Protein AF-A0A3D1TTA6-F1 (afdb_monomer)

Structure (mmCIF, N/CA/C/O backbone):
data_AF-A0A3D1TTA6-F1
#
_entry.id   AF-A0A3D1TTA6-F1
#
loop_
_atom_site.group_PDB
_atom_site.id
_atom_site.type_symbol
_atom_site.label_atom_id
_atom_site.label_alt_id
_atom_site.label_comp_id
_atom_site.label_asym_id
_at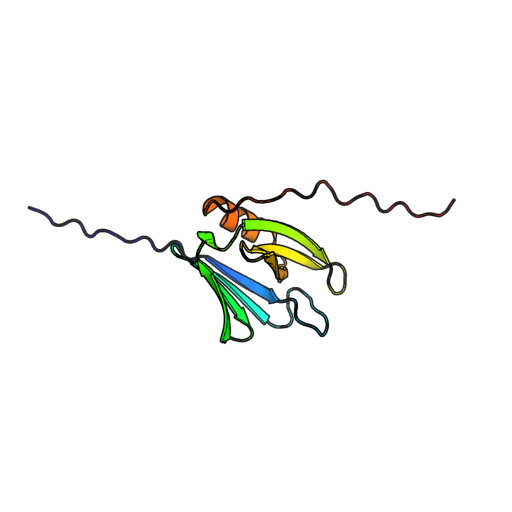om_site.label_entity_id
_atom_site.label_seq_id
_atom_site.pdbx_PDB_ins_code
_atom_site.Cartn_x
_atom_site.Cartn_y
_atom_site.Cartn_z
_atom_site.occupancy
_atom_site.B_iso_or_equiv
_atom_site.auth_seq_id
_atom_site.auth_comp_id
_atom_site.auth_asym_id
_atom_site.auth_atom_id
_atom_site.pdbx_PDB_model_num
ATOM 1 N N . MET A 1 1 ? -33.361 -31.889 -3.546 1.00 46.75 1 MET A N 1
ATOM 2 C CA . MET A 1 1 ? -32.835 -30.640 -2.955 1.00 46.75 1 MET A CA 1
ATOM 3 C C . MET A 1 1 ? -31.322 -30.674 -3.087 1.00 46.75 1 MET A C 1
ATOM 5 O O . MET A 1 1 ? -30.676 -31.404 -2.350 1.00 46.75 1 MET A O 1
ATOM 9 N N . GLY A 1 2 ? -30.780 -30.016 -4.115 1.00 48.50 2 GLY A N 1
ATOM 10 C CA . GLY A 1 2 ? -29.338 -29.957 -4.356 1.00 48.50 2 GLY A CA 1
ATOM 11 C C . GLY A 1 2 ? -28.734 -28.802 -3.569 1.00 48.50 2 GLY A C 1
ATOM 12 O O . GLY A 1 2 ? -29.181 -27.668 -3.712 1.00 48.50 2 GLY A O 1
ATOM 13 N N . TRP A 1 3 ? -27.753 -29.097 -2.725 1.00 47.94 3 TRP A N 1
ATOM 14 C CA . TRP A 1 3 ? -26.947 -28.087 -2.054 1.00 47.94 3 TRP A CA 1
ATOM 15 C C . TRP A 1 3 ? -25.909 -27.590 -3.063 1.00 47.94 3 TRP A C 1
ATOM 17 O O . TRP A 1 3 ? -25.036 -28.353 -3.470 1.00 47.94 3 TRP A O 1
ATOM 27 N N . ALA A 1 4 ? -26.032 -26.343 -3.516 1.00 51.81 4 ALA A N 1
ATOM 28 C CA . ALA A 1 4 ? -24.974 -25.705 -4.288 1.00 51.81 4 ALA A CA 1
ATOM 29 C C . ALA A 1 4 ? -23.861 -25.270 -3.316 1.00 51.81 4 ALA A C 1
ATOM 31 O O . ALA A 1 4 ? -24.168 -24.620 -2.312 1.00 51.81 4 ALA A O 1
ATOM 32 N N . PRO A 1 5 ? -22.586 -25.608 -3.568 1.00 53.41 5 PRO A N 1
ATOM 33 C CA . PRO A 1 5 ? -21.492 -25.068 -2.778 1.00 53.41 5 PRO A CA 1
ATOM 34 C C . PRO A 1 5 ? -21.417 -23.555 -3.009 1.00 53.41 5 PRO A C 1
ATOM 36 O O . PRO A 1 5 ? -21.274 -23.093 -4.141 1.00 53.41 5 PRO A O 1
ATOM 39 N N . ILE A 1 6 ? -21.518 -22.779 -1.929 1.00 55.28 6 ILE A N 1
ATOM 40 C CA . ILE A 1 6 ? -21.191 -21.353 -1.945 1.00 55.28 6 ILE A CA 1
ATOM 41 C C . ILE A 1 6 ? -19.673 -21.276 -2.119 1.00 55.28 6 ILE A C 1
ATOM 43 O O . ILE A 1 6 ? -18.913 -21.482 -1.174 1.00 55.28 6 ILE A O 1
ATOM 47 N N . LEU A 1 7 ? -19.226 -21.054 -3.353 1.00 44.91 7 LEU A N 1
ATOM 48 C CA . LEU A 1 7 ? -17.845 -20.694 -3.644 1.00 44.91 7 LEU A CA 1
ATOM 49 C C . LEU A 1 7 ? -17.595 -19.310 -3.040 1.00 44.91 7 LEU A C 1
ATOM 51 O O . LEU A 1 7 ? -18.012 -18.297 -3.599 1.00 44.91 7 LEU A O 1
ATOM 55 N N . PHE A 1 8 ? -16.922 -19.263 -1.894 1.00 45.53 8 PHE A N 1
ATOM 56 C CA . PHE A 1 8 ? -16.282 -18.039 -1.432 1.00 45.53 8 PHE A CA 1
ATOM 57 C C . PHE A 1 8 ? -15.104 -17.779 -2.373 1.00 45.53 8 PHE A C 1
ATOM 59 O O . PHE A 1 8 ? -14.033 -18.364 -2.220 1.00 45.53 8 PHE A O 1
ATOM 66 N N . VAL A 1 9 ? -15.326 -16.975 -3.413 1.00 52.75 9 VAL A N 1
ATOM 67 C CA . VAL A 1 9 ? -14.232 -16.453 -4.233 1.00 52.75 9 VAL A CA 1
ATOM 68 C C . VAL A 1 9 ? -13.476 -15.472 -3.348 1.00 52.75 9 VAL A C 1
ATOM 70 O O . VAL A 1 9 ? -13.918 -14.345 -3.168 1.00 52.75 9 VAL A O 1
ATOM 73 N N . VAL A 1 10 ? -12.381 -15.930 -2.745 1.00 55.56 10 VAL A N 1
ATOM 74 C CA . VAL A 1 10 ? -11.465 -15.056 -2.012 1.00 55.56 10 VAL A CA 1
ATOM 75 C C . VAL A 1 10 ? -10.667 -14.282 -3.063 1.00 55.56 10 VAL A C 1
ATOM 77 O O . VAL A 1 10 ? -9.776 -14.855 -3.692 1.00 55.56 10 VAL A O 1
ATOM 80 N N . ASP A 1 11 ? -11.006 -13.012 -3.313 1.00 78.56 11 ASP A N 1
ATOM 81 C CA . ASP A 1 11 ? -10.264 -12.154 -4.252 1.00 78.56 11 ASP A CA 1
ATOM 82 C C . ASP A 1 11 ? -9.031 -11.585 -3.535 1.00 78.56 11 ASP A C 1
ATOM 84 O O . ASP A 1 11 ? -8.967 -10.422 -3.114 1.00 78.56 11 ASP A O 1
ATOM 88 N N . GLU A 1 12 ? -8.043 -12.461 -3.338 1.00 87.19 12 GLU A N 1
ATOM 89 C CA . GLU A 1 12 ? -6.744 -12.103 -2.783 1.00 87.19 12 GLU A CA 1
ATOM 90 C C . GLU A 1 12 ? -5.790 -11.643 -3.892 1.00 87.19 12 GLU A C 1
ATOM 92 O O . GLU A 1 12 ? -5.485 -12.376 -4.831 1.00 87.19 12 GLU A O 1
ATOM 97 N N . GLN A 1 13 ? -5.274 -10.420 -3.756 1.00 91.81 13 GLN A N 1
ATOM 98 C CA . GLN A 1 13 ? -4.257 -9.866 -4.650 1.00 91.81 13 GLN A CA 1
ATOM 99 C C . GLN A 1 13 ? -2.989 -9.551 -3.866 1.00 91.81 13 GLN A C 1
ATOM 101 O O . GLN A 1 13 ? -3.031 -8.886 -2.829 1.00 91.81 13 GLN A O 1
ATOM 106 N N . VAL A 1 14 ? -1.852 -10.019 -4.379 1.00 92.56 14 VAL A N 1
ATOM 107 C CA . VAL A 1 14 ? -0.548 -9.906 -3.723 1.00 92.56 14 VAL A CA 1
ATOM 108 C C . VAL A 1 14 ? 0.399 -9.097 -4.597 1.00 92.56 14 VAL A C 1
ATOM 110 O O . VAL A 1 14 ? 0.604 -9.409 -5.767 1.00 92.56 14 VAL A O 1
ATOM 113 N N . PHE A 1 15 ? 1.015 -8.080 -4.004 1.00 92.19 15 PHE A N 1
ATOM 114 C CA . PHE A 1 15 ? 1.985 -7.206 -4.649 1.00 92.19 15 PHE A CA 1
ATOM 115 C C . PHE A 1 15 ? 3.313 -7.274 -3.907 1.00 92.19 15 PHE A C 1
ATOM 117 O O . PHE A 1 15 ? 3.354 -7.143 -2.683 1.00 92.19 15 PHE A O 1
ATOM 124 N N . THR A 1 16 ? 4.406 -7.420 -4.648 1.00 90.62 16 THR A N 1
ATOM 125 C CA . THR A 1 16 ? 5.765 -7.385 -4.097 1.00 90.62 16 THR A CA 1
ATOM 126 C C . THR A 1 16 ? 6.408 -6.049 -4.433 1.00 90.62 16 THR A C 1
ATOM 128 O O . THR A 1 16 ? 6.321 -5.573 -5.563 1.00 90.62 16 THR A O 1
ATOM 131 N N . GLY A 1 17 ? 7.046 -5.434 -3.445 1.00 88.31 17 GLY A N 1
ATOM 132 C CA . GLY A 1 17 ? 7.647 -4.119 -3.583 1.00 88.31 17 GLY A CA 1
ATOM 133 C C . GLY A 1 17 ? 8.568 -3.787 -2.417 1.00 88.31 17 GLY A C 1
ATOM 134 O O . GLY A 1 17 ? 9.194 -4.668 -1.825 1.00 88.31 17 GLY A O 1
ATOM 135 N N . GLY A 1 18 ? 8.634 -2.503 -2.076 1.00 85.00 18 GLY A N 1
ATOM 136 C CA . GLY A 1 18 ? 9.426 -1.993 -0.962 1.00 85.00 18 GLY A CA 1
ATOM 137 C C . GLY A 1 18 ? 8.586 -1.210 0.037 1.00 85.00 18 GLY A C 1
ATOM 138 O O . GLY A 1 18 ? 7.540 -0.665 -0.307 1.00 85.00 18 GLY A O 1
ATOM 139 N N . LEU A 1 19 ? 9.042 -1.112 1.284 1.00 78.62 19 LEU A N 1
ATOM 140 C CA . LEU A 1 19 ? 8.387 -0.294 2.311 1.00 78.62 19 LEU A CA 1
ATOM 141 C C . LEU A 1 19 ? 9.274 0.878 2.723 1.00 78.62 19 LEU A C 1
ATOM 143 O O . LEU A 1 19 ? 10.471 0.712 2.928 1.00 78.62 19 LEU A O 1
ATOM 147 N N . ARG A 1 20 ? 8.688 2.063 2.919 1.00 67.38 20 ARG A N 1
ATOM 148 C CA . ARG A 1 20 ? 9.392 3.168 3.583 1.00 67.38 20 ARG A CA 1
ATOM 149 C C . ARG A 1 20 ? 9.630 2.861 5.072 1.00 67.38 20 ARG A C 1
ATOM 151 O O . ARG A 1 20 ? 8.676 2.737 5.828 1.00 67.38 20 ARG A O 1
ATOM 158 N N . THR A 1 21 ? 10.887 2.818 5.504 1.00 62.06 21 THR A N 1
ATOM 159 C CA . THR A 1 21 ? 11.335 2.803 6.919 1.00 62.06 21 THR A CA 1
ATOM 160 C C . THR A 1 21 ? 12.036 4.135 7.290 1.00 62.06 21 THR A C 1
ATOM 162 O O . THR A 1 21 ? 11.780 5.159 6.655 1.00 62.06 21 THR A O 1
ATOM 165 N N . ALA A 1 22 ? 12.926 4.179 8.286 1.00 56.38 22 ALA A N 1
ATOM 166 C CA . ALA A 1 22 ? 13.665 5.391 8.676 1.00 56.38 22 ALA A CA 1
ATOM 167 C C . ALA A 1 22 ? 15.019 5.611 7.944 1.00 56.38 22 ALA A C 1
ATOM 169 O O . ALA A 1 22 ? 15.535 6.723 7.964 1.00 56.38 22 ALA A O 1
ATOM 170 N N . TRP A 1 23 ? 15.592 4.595 7.283 1.00 51.81 23 TRP A N 1
ATOM 171 C CA . TRP A 1 23 ? 16.968 4.577 6.736 1.00 51.81 23 TRP A CA 1
ATOM 172 C C . TRP A 1 23 ? 17.156 4.695 5.194 1.00 51.81 23 TRP A C 1
ATOM 174 O O . TRP A 1 23 ? 18.272 4.540 4.714 1.00 51.81 23 TRP A O 1
ATOM 184 N N . GLY A 1 24 ? 16.123 5.012 4.401 1.00 54.16 24 GLY A N 1
ATOM 185 C CA . GLY A 1 24 ? 16.179 5.149 2.922 1.00 54.16 24 GLY A CA 1
ATOM 186 C C . GLY A 1 24 ? 15.668 3.929 2.121 1.00 54.16 24 GLY A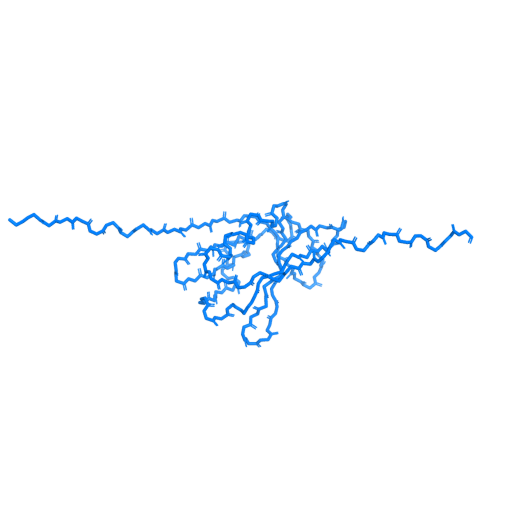 C 1
ATOM 187 O O . GLY A 1 24 ? 15.819 2.801 2.576 1.00 54.16 24 GLY A O 1
ATOM 188 N N . PHE A 1 25 ? 15.020 4.149 0.951 1.00 60.94 25 PHE A N 1
ATOM 189 C CA . PHE A 1 25 ? 14.131 3.150 0.291 1.00 60.94 25 PHE A CA 1
ATOM 190 C C . PHE A 1 25 ? 14.041 3.223 -1.232 1.00 60.94 25 PHE A C 1
ATOM 192 O O . PHE A 1 25 ? 14.086 4.315 -1.808 1.00 60.94 25 PHE A O 1
ATOM 199 N N . ASN A 1 26 ? 13.762 2.067 -1.844 1.00 60.59 26 ASN A N 1
ATOM 200 C CA . ASN A 1 26 ? 13.267 1.912 -3.215 1.00 60.59 26 ASN A CA 1
ATOM 201 C C . ASN A 1 26 ? 12.267 0.730 -3.305 1.00 60.59 26 ASN A C 1
ATOM 203 O O . ASN A 1 26 ? 11.958 0.098 -2.299 1.00 60.59 26 ASN A O 1
ATOM 207 N N . ALA A 1 27 ? 11.762 0.418 -4.503 1.00 60.59 27 ALA A N 1
ATOM 208 C CA . ALA A 1 27 ? 10.773 -0.646 -4.740 1.00 60.59 27 ALA A CA 1
ATOM 209 C C . ALA A 1 27 ? 11.306 -2.071 -4.516 1.00 60.59 27 ALA A C 1
ATOM 211 O O . ALA A 1 27 ? 10.533 -3.020 -4.539 1.00 60.59 27 ALA A O 1
ATOM 212 N N . SER A 1 28 ? 12.609 -2.226 -4.284 1.00 61.59 28 SER A N 1
ATOM 213 C CA . SER A 1 28 ? 13.253 -3.517 -4.030 1.00 61.59 28 SER A CA 1
ATOM 214 C C . SER A 1 28 ? 13.768 -3.680 -2.598 1.00 61.59 28 SER A C 1
ATOM 216 O O . SER A 1 28 ? 14.144 -4.788 -2.224 1.00 61.59 28 SER A O 1
ATOM 218 N N . SER A 1 29 ? 13.828 -2.610 -1.794 1.00 63.78 29 SER A N 1
ATOM 219 C CA . SER A 1 29 ? 14.467 -2.671 -0.479 1.00 63.78 29 SER A CA 1
ATOM 220 C C . SER A 1 29 ? 13.901 -1.669 0.536 1.00 63.78 29 SER A C 1
ATOM 222 O O . SER A 1 29 ? 13.814 -0.470 0.233 1.00 63.78 29 SER A O 1
ATOM 224 N N . PRO A 1 30 ? 13.580 -2.134 1.761 1.00 71.81 30 PRO A N 1
ATOM 225 C CA . PRO A 1 30 ? 13.477 -3.539 2.176 1.00 71.81 30 PRO A CA 1
ATOM 226 C C . PRO A 1 30 ? 12.302 -4.243 1.482 1.00 71.81 30 PRO A C 1
ATOM 228 O O . PRO A 1 30 ? 11.265 -3.618 1.259 1.00 71.81 30 PRO A O 1
ATOM 231 N N . SER A 1 31 ? 12.459 -5.533 1.161 1.00 84.06 31 SER A N 1
ATOM 232 C CA . SER A 1 31 ? 11.415 -6.311 0.482 1.00 84.06 31 SER A CA 1
ATOM 233 C C . SER A 1 31 ? 10.143 -6.363 1.327 1.00 84.06 31 SER A C 1
ATOM 235 O O . SER A 1 31 ? 10.149 -6.790 2.489 1.00 84.06 31 SER A O 1
ATOM 237 N N . ALA A 1 32 ? 9.055 -5.911 0.719 1.00 88.44 32 ALA A N 1
ATOM 238 C CA . ALA A 1 32 ? 7.744 -5.848 1.317 1.00 88.44 32 ALA A CA 1
ATOM 239 C C . ALA A 1 32 ? 6.713 -6.525 0.418 1.00 88.44 32 ALA A C 1
ATOM 241 O O . ALA A 1 32 ? 6.818 -6.513 -0.808 1.00 88.44 32 ALA A O 1
ATOM 242 N N . GLN A 1 33 ? 5.689 -7.080 1.048 1.00 91.31 33 GLN A N 1
ATOM 243 C CA . GLN A 1 33 ? 4.549 -7.670 0.369 1.00 91.31 33 GLN A CA 1
ATOM 244 C C . GLN A 1 33 ? 3.278 -6.984 0.854 1.00 91.31 33 GLN A C 1
ATOM 246 O O . GLN A 1 33 ? 3.030 -6.908 2.056 1.00 91.31 33 GLN A O 1
ATOM 251 N N . LEU A 1 34 ? 2.485 -6.483 -0.082 1.00 92.00 34 LEU A N 1
ATOM 252 C CA . LEU A 1 34 ? 1.164 -5.936 0.163 1.00 92.00 34 LEU A CA 1
ATOM 253 C C . LEU A 1 34 ? 0.127 -6.953 -0.314 1.00 92.00 34 LEU A C 1
ATOM 255 O O . LEU A 1 34 ? 0.054 -7.253 -1.500 1.00 92.00 34 LEU A O 1
ATOM 259 N N . THR A 1 35 ? -0.677 -7.461 0.607 1.00 94.50 35 THR A N 1
ATOM 260 C CA . THR A 1 35 ? -1.794 -8.366 0.334 1.00 94.50 35 THR A CA 1
ATOM 261 C C . THR A 1 35 ? -3.099 -7.614 0.541 1.00 94.50 35 THR A C 1
ATOM 263 O O . THR A 1 35 ? -3.332 -7.045 1.612 1.00 94.50 35 THR A O 1
ATOM 266 N N . LEU A 1 36 ? -3.956 -7.626 -0.472 1.00 92.75 36 LEU A N 1
ATOM 267 C CA . LEU A 1 36 ? -5.309 -7.091 -0.430 1.00 92.75 36 LEU A CA 1
ATOM 268 C C . LEU A 1 36 ? -6.277 -8.279 -0.461 1.00 92.75 36 LEU A C 1
ATOM 270 O O . LEU A 1 36 ? -6.402 -8.934 -1.490 1.00 92.75 36 LEU A O 1
ATOM 274 N N . ALA A 1 37 ? -6.928 -8.565 0.663 1.00 91.88 37 ALA A N 1
ATOM 275 C CA . ALA A 1 37 ? -7.911 -9.641 0.804 1.00 91.88 37 ALA A CA 1
ATOM 276 C C . ALA A 1 37 ? -9.295 -9.058 1.126 1.00 91.88 37 ALA A C 1
ATOM 278 O O . ALA A 1 37 ? -9.394 -7.907 1.545 1.00 91.88 37 ALA A O 1
ATOM 279 N N . ASP A 1 38 ? -10.363 -9.844 1.005 1.00 88.19 38 ASP A N 1
ATOM 280 C CA . ASP A 1 38 ? -11.748 -9.354 1.136 1.00 88.19 38 ASP A CA 1
ATOM 281 C C . ASP A 1 38 ? -12.013 -8.542 2.412 1.00 88.19 38 ASP A C 1
ATOM 283 O O . ASP A 1 38 ? -12.703 -7.528 2.379 1.00 88.19 38 ASP A O 1
ATOM 287 N N . SER A 1 39 ? -11.418 -8.940 3.538 1.00 87.19 39 SER A N 1
ATOM 288 C CA . SER A 1 39 ? -11.630 -8.291 4.840 1.00 87.19 39 SER A CA 1
ATOM 289 C C . SER A 1 39 ? -10.589 -7.232 5.203 1.00 87.19 39 SER A C 1
ATOM 291 O O . SER A 1 39 ? -10.845 -6.392 6.067 1.00 87.19 39 SER A O 1
ATOM 293 N N . ALA A 1 40 ? -9.392 -7.287 4.613 1.00 92.19 40 ALA A N 1
ATOM 294 C CA . ALA A 1 40 ? -8.272 -6.503 5.110 1.00 92.19 40 ALA A CA 1
ATOM 295 C C . ALA A 1 40 ? -7.143 -6.308 4.099 1.00 92.19 40 ALA A C 1
ATOM 297 O O . ALA A 1 40 ? -6.839 -7.156 3.260 1.00 92.19 40 ALA A O 1
ATOM 298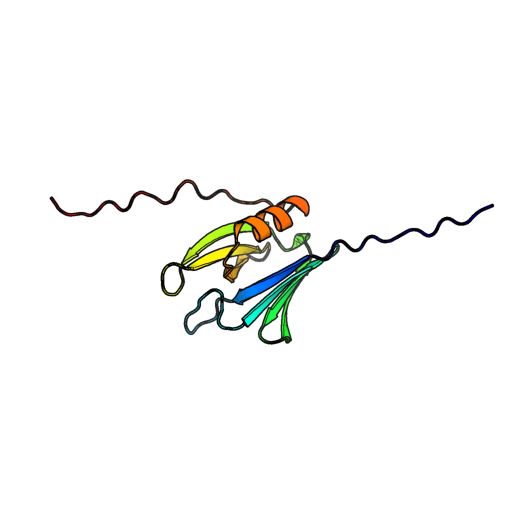 N N . LEU A 1 41 ? -6.415 -5.223 4.328 1.00 93.44 41 LEU A N 1
ATOM 299 C CA . LEU A 1 41 ? -5.092 -4.958 3.802 1.00 93.44 41 LEU A CA 1
ATOM 300 C C . LEU A 1 41 ? -4.040 -5.462 4.798 1.00 93.44 41 LEU A C 1
ATOM 302 O O . LEU A 1 41 ? -4.068 -5.128 5.986 1.00 93.44 41 LEU A O 1
ATOM 306 N N . THR A 1 42 ? -3.080 -6.250 4.321 1.00 93.69 42 THR A N 1
ATOM 307 C CA . THR A 1 42 ? -1.926 -6.705 5.106 1.00 93.69 42 THR A CA 1
ATOM 308 C C . THR A 1 42 ? -0.636 -6.307 4.408 1.00 93.69 42 THR A C 1
ATOM 310 O O . THR A 1 42 ? -0.453 -6.552 3.225 1.00 93.69 42 THR A O 1
ATOM 313 N N . LEU A 1 43 ? 0.281 -5.717 5.159 1.00 90.12 43 LEU A N 1
ATOM 314 C CA . LEU A 1 43 ? 1.610 -5.350 4.712 1.00 90.12 43 LEU A CA 1
ATOM 315 C C . LEU A 1 43 ? 2.630 -6.164 5.508 1.00 90.12 43 LEU A C 1
ATOM 317 O O . LEU A 1 43 ? 2.678 -6.085 6.739 1.00 90.12 43 LEU A O 1
ATOM 321 N N . ARG A 1 44 ? 3.452 -6.935 4.802 1.00 90.56 44 ARG A N 1
ATOM 322 C CA . ARG A 1 44 ? 4.550 -7.716 5.364 1.00 90.56 44 ARG A CA 1
ATOM 323 C C . ARG A 1 44 ? 5.889 -7.106 4.984 1.00 90.56 44 ARG A C 1
ATOM 325 O O . ARG A 1 44 ? 6.060 -6.645 3.862 1.00 90.56 44 ARG A O 1
ATOM 332 N N . LEU A 1 45 ? 6.838 -7.157 5.906 1.00 84.81 45 LEU A N 1
ATOM 333 C CA . LEU A 1 45 ? 8.231 -6.780 5.706 1.00 84.81 45 LEU A CA 1
ATOM 334 C C . LEU A 1 45 ? 9.089 -8.005 6.014 1.00 84.81 45 LEU A C 1
ATOM 336 O O . LEU A 1 45 ? 8.993 -8.540 7.117 1.00 84.81 45 LEU A O 1
ATOM 340 N N . PHE A 1 46 ? 9.878 -8.485 5.049 1.00 81.75 46 PHE A N 1
ATOM 341 C CA . PHE A 1 46 ? 10.659 -9.726 5.204 1.00 81.75 46 PHE A CA 1
ATOM 342 C C . PHE A 1 46 ? 9.830 -10.922 5.732 1.00 81.75 46 PHE A C 1
ATOM 344 O O . PHE A 1 46 ? 10.285 -11.692 6.570 1.00 81.75 46 PHE A O 1
ATOM 351 N N . GLY A 1 47 ? 8.574 -11.051 5.287 1.00 80.06 47 GLY A N 1
ATOM 352 C CA . GLY A 1 47 ? 7.649 -12.114 5.711 1.00 80.06 47 GLY A CA 1
ATOM 353 C C . GLY A 1 47 ? 6.879 -11.846 7.015 1.00 80.06 47 GLY A C 1
ATOM 354 O O . GLY A 1 47 ? 5.805 -12.425 7.213 1.00 80.06 47 GLY A O 1
ATOM 355 N N . PHE A 1 48 ? 7.339 -10.917 7.856 1.00 83.56 48 PHE A N 1
ATOM 356 C CA . PHE A 1 48 ? 6.673 -10.542 9.107 1.00 83.56 48 PHE A CA 1
ATOM 357 C C . PHE A 1 48 ? 5.558 -9.529 8.866 1.00 83.56 48 PHE A C 1
ATOM 359 O O . PHE A 1 48 ? 5.731 -8.587 8.097 1.00 83.56 48 PHE A O 1
ATOM 366 N N . VAL A 1 49 ? 4.416 -9.693 9.538 1.00 87.44 49 VAL A N 1
ATOM 367 C CA . VAL A 1 49 ? 3.305 -8.731 9.458 1.00 87.44 49 VAL A CA 1
ATOM 368 C C . VAL A 1 49 ? 3.738 -7.416 10.101 1.00 87.44 49 VAL A C 1
ATOM 370 O O . VAL A 1 49 ? 3.881 -7.328 11.316 1.00 87.44 49 VAL A O 1
ATOM 373 N N . TYR A 1 50 ? 3.939 -6.396 9.272 1.00 85.00 50 TYR A N 1
ATOM 374 C CA . TYR A 1 50 ? 4.296 -5.051 9.709 1.00 85.00 50 TYR A CA 1
ATOM 375 C C . TYR A 1 50 ? 3.047 -4.230 10.037 1.00 85.00 50 TYR A C 1
ATOM 377 O O . TYR A 1 50 ? 2.979 -3.554 11.061 1.00 85.00 50 TYR A O 1
ATOM 385 N N . ALA A 1 51 ? 2.034 -4.307 9.1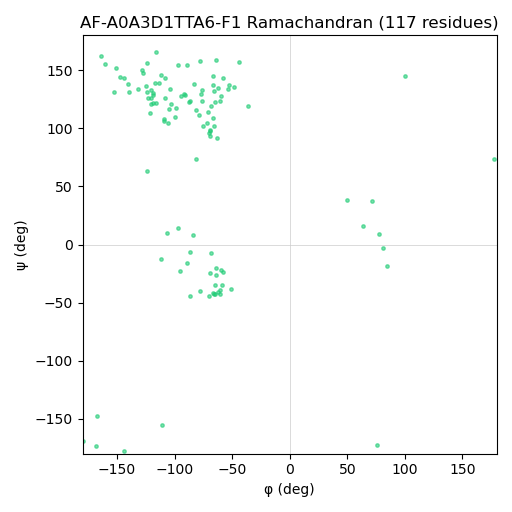74 1.00 86.88 51 ALA A N 1
ATOM 386 C CA . ALA A 1 51 ? 0.749 -3.668 9.403 1.00 86.88 51 ALA A CA 1
ATOM 387 C C . ALA A 1 51 ? -0.387 -4.541 8.872 1.00 86.88 51 ALA A C 1
ATOM 389 O O . ALA A 1 51 ? -0.277 -5.164 7.820 1.00 86.88 51 ALA A O 1
ATOM 390 N N . ARG A 1 52 ? -1.508 -4.542 9.588 1.00 92.12 52 ARG A N 1
ATOM 391 C CA . ARG A 1 52 ? -2.785 -5.077 9.117 1.00 92.12 52 ARG A CA 1
ATOM 392 C C . ARG A 1 52 ? -3.866 -4.050 9.409 1.00 92.12 52 ARG A C 1
ATOM 394 O O . ARG A 1 52 ? -3.883 -3.480 10.504 1.00 92.12 52 ARG A O 1
ATOM 401 N N . ARG A 1 53 ? -4.720 -3.777 8.431 1.00 91.75 53 ARG A N 1
ATOM 402 C CA . ARG A 1 53 ? -5.827 -2.825 8.540 1.00 91.75 53 ARG A CA 1
ATOM 403 C C . ARG A 1 53 ? -7.049 -3.389 7.839 1.00 91.75 53 ARG A C 1
ATOM 405 O O . ARG A 1 53 ? -6.950 -3.848 6.708 1.00 91.75 53 ARG A O 1
ATOM 412 N N . GLU A 1 54 ? -8.183 -3.349 8.520 1.00 93.38 54 GLU A N 1
ATOM 413 C CA . GLU A 1 54 ? -9.480 -3.509 7.864 1.00 93.38 54 GLU A CA 1
ATOM 414 C C . GLU A 1 54 ? -9.708 -2.349 6.893 1.00 93.38 54 GLU A C 1
ATOM 416 O O . GLU A 1 54 ? -9.100 -1.282 7.036 1.00 93.38 54 GLU A O 1
ATOM 421 N N . TRP A 1 55 ? -10.596 -2.537 5.919 1.00 90.81 55 TRP A N 1
ATOM 422 C CA . TRP A 1 55 ? -10.883 -1.513 4.911 1.00 90.81 55 TRP A CA 1
ATOM 423 C C . TRP A 1 55 ? -11.388 -0.198 5.512 1.00 90.81 55 TRP A C 1
ATOM 425 O O . TRP A 1 55 ? -10.985 0.868 5.059 1.00 90.81 55 TRP A O 1
ATOM 435 N N . SER A 1 56 ? -12.155 -0.262 6.605 1.00 89.31 56 SER A N 1
ATOM 436 C CA . SER A 1 56 ? -12.596 0.902 7.396 1.00 89.31 56 SER A CA 1
ATOM 437 C C . SER A 1 56 ? -11.436 1.757 7.935 1.00 89.31 56 SER A C 1
ATOM 439 O O . SER A 1 56 ? -11.593 2.951 8.205 1.00 89.31 56 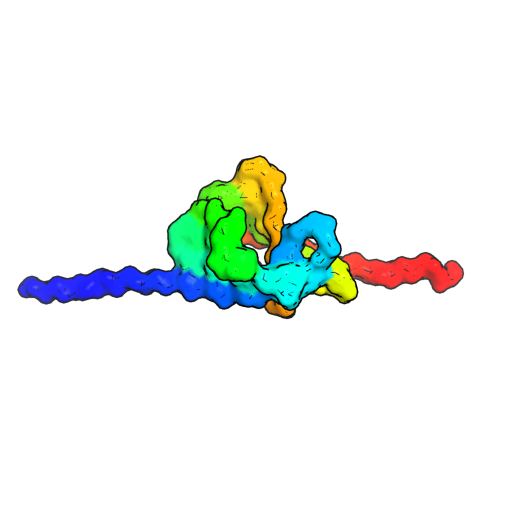SER A O 1
ATOM 441 N N . GLY A 1 57 ? -10.252 1.160 8.083 1.00 89.38 57 GLY A N 1
ATOM 442 C CA . GLY A 1 57 ? -9.035 1.828 8.528 1.00 89.38 57 GLY A CA 1
ATOM 443 C C . GLY A 1 57 ? -8.225 2.486 7.410 1.00 89.38 57 GLY A C 1
ATOM 444 O O . GLY A 1 57 ? -7.240 3.155 7.724 1.00 89.38 57 GLY A O 1
ATOM 445 N N . VAL A 1 58 ? -8.588 2.300 6.135 1.00 92.31 58 VAL A N 1
ATOM 446 C CA . VAL A 1 58 ? -7.881 2.868 4.976 1.00 92.31 58 VAL A CA 1
ATOM 447 C C . VAL A 1 58 ? -8.701 4.021 4.401 1.00 92.31 58 VAL A C 1
ATOM 449 O O . VAL A 1 58 ? -9.697 3.812 3.718 1.00 92.31 58 VAL A O 1
ATOM 452 N N . ALA A 1 59 ? -8.267 5.253 4.661 1.00 93.06 59 ALA A N 1
ATOM 453 C CA . ALA A 1 59 ? -8.999 6.452 4.268 1.00 93.06 59 ALA A CA 1
ATOM 454 C C . ALA A 1 59 ? -8.836 6.785 2.776 1.00 93.06 59 ALA A C 1
ATOM 456 O O . ALA A 1 59 ? -9.791 7.213 2.134 1.00 93.06 59 ALA A O 1
ATOM 457 N N . ASN A 1 60 ? -7.628 6.629 2.223 1.00 93.50 60 ASN A N 1
ATOM 458 C CA . ASN A 1 60 ? -7.368 6.797 0.792 1.00 93.50 60 ASN A CA 1
ATOM 459 C C . ASN A 1 60 ? -6.023 6.194 0.358 1.00 93.50 60 ASN A C 1
ATOM 461 O O . ASN A 1 60 ? -5.127 5.967 1.176 1.00 93.50 60 ASN A O 1
ATOM 465 N N . GLY A 1 61 ? -5.886 5.974 -0.949 1.00 92.81 61 GLY A N 1
ATOM 466 C CA . GLY A 1 61 ? -4.631 5.684 -1.634 1.00 92.81 61 GLY A CA 1
ATOM 467 C C . GLY A 1 61 ? -4.225 6.837 -2.552 1.00 92.81 61 GLY A C 1
ATOM 468 O O . GLY A 1 61 ? -5.070 7.491 -3.148 1.00 92.81 61 GLY A O 1
ATOM 469 N N . GLN A 1 62 ? -2.930 7.090 -2.694 1.00 92.81 62 GLN A N 1
ATOM 470 C CA . GLN A 1 62 ? -2.406 8.130 -3.574 1.00 92.81 62 GLN A CA 1
ATOM 471 C C . GLN A 1 62 ? -1.145 7.632 -4.272 1.00 92.81 62 GLN A C 1
ATOM 473 O O . GLN A 1 62 ? -0.264 7.043 -3.636 1.00 92.81 62 GLN A O 1
ATOM 478 N N . ARG A 1 63 ? -1.010 7.919 -5.569 1.00 89.62 63 ARG A N 1
ATOM 479 C CA . ARG A 1 63 ? 0.266 7.716 -6.258 1.00 89.62 63 ARG A CA 1
ATOM 480 C C . ARG A 1 63 ? 1.309 8.666 -5.685 1.00 89.62 63 ARG A C 1
ATOM 482 O O . ARG A 1 63 ? 1.085 9.865 -5.586 1.00 89.62 63 ARG A O 1
ATOM 489 N N . VAL A 1 64 ? 2.487 8.156 -5.364 1.00 85.69 64 VAL A N 1
ATOM 490 C CA . VAL A 1 64 ? 3.613 8.992 -4.948 1.00 85.69 64 VAL A CA 1
ATOM 491 C C . VAL A 1 64 ? 4.843 8.680 -5.773 1.00 85.69 64 VAL A C 1
ATOM 493 O O . VAL A 1 64 ? 5.066 7.551 -6.203 1.00 85.69 64 VAL A O 1
ATOM 496 N N . VAL A 1 65 ? 5.651 9.710 -5.992 1.00 82.12 65 VAL A N 1
ATOM 497 C CA . VAL A 1 65 ? 6.986 9.590 -6.570 1.00 82.12 65 VAL A CA 1
ATOM 498 C C . VAL A 1 65 ? 7.955 10.119 -5.522 1.00 82.12 65 VAL A C 1
ATOM 500 O O . VAL A 1 65 ? 7.809 11.247 -5.056 1.00 82.12 65 VAL A O 1
ATOM 503 N N . GLY A 1 66 ? 8.904 9.293 -5.095 1.00 70.56 66 GLY A N 1
ATOM 504 C CA . GLY A 1 66 ? 9.855 9.623 -4.037 1.00 70.56 66 GLY A CA 1
ATOM 505 C C . GLY A 1 66 ? 10.835 8.480 -3.761 1.00 70.56 66 GLY A C 1
ATOM 506 O O . GLY A 1 66 ? 10.930 7.531 -4.527 1.00 70.56 66 GLY A O 1
ATOM 507 N N . GLY A 1 67 ? 11.602 8.569 -2.674 1.00 62.12 67 GLY A N 1
ATOM 508 C CA . GLY A 1 67 ? 12.661 7.591 -2.388 1.00 62.12 67 GLY A CA 1
ATOM 509 C C . GLY A 1 67 ? 13.910 7.784 -3.257 1.00 62.12 67 GLY A C 1
ATOM 510 O O . GLY A 1 67 ? 14.040 8.783 -3.971 1.00 62.12 67 GLY A O 1
ATOM 511 N N . LEU A 1 68 ? 14.855 6.842 -3.174 1.00 56.94 68 LEU A N 1
ATOM 512 C CA . LEU A 1 68 ? 16.090 6.900 -3.957 1.00 56.94 68 LEU A CA 1
ATOM 513 C C . LEU A 1 68 ? 15.736 6.838 -5.457 1.00 56.94 68 LEU A C 1
ATOM 515 O O . LEU A 1 68 ? 14.900 6.030 -5.864 1.00 56.94 68 LEU A O 1
ATOM 519 N N . LEU A 1 69 ? 16.347 7.707 -6.269 1.00 64.62 69 LEU A N 1
ATOM 520 C CA . LEU A 1 69 ? 16.170 7.767 -7.732 1.00 64.62 69 LEU A CA 1
ATOM 521 C C . LEU A 1 69 ? 14.750 8.112 -8.237 1.00 64.62 69 LEU A C 1
ATOM 523 O O . LEU A 1 69 ? 14.464 7.936 -9.418 1.00 64.62 69 LEU A O 1
ATOM 527 N N . GLY A 1 70 ? 13.860 8.643 -7.389 1.00 70.56 70 GLY A N 1
ATOM 528 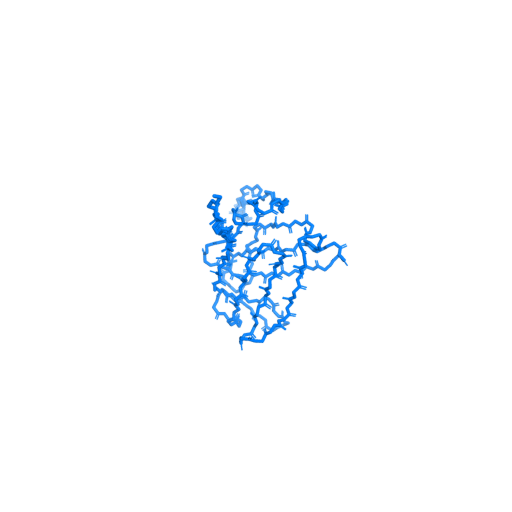C CA . GLY A 1 70 ? 12.505 9.021 -7.824 1.00 70.56 70 GLY A CA 1
ATOM 529 C C . GLY A 1 70 ? 11.610 7.815 -8.112 1.00 70.56 70 GLY A C 1
ATOM 530 O O . GLY A 1 70 ? 10.820 7.834 -9.054 1.00 70.56 70 GLY A O 1
ATOM 531 N N . THR A 1 71 ? 11.755 6.770 -7.301 1.00 78.06 71 THR A N 1
ATOM 532 C CA . THR A 1 71 ? 10.947 5.551 -7.364 1.00 78.06 71 THR A CA 1
ATOM 533 C C . THR A 1 71 ? 9.451 5.864 -7.207 1.00 78.06 71 THR A C 1
ATOM 535 O O . THR A 1 71 ? 9.046 6.753 -6.456 1.00 78.06 71 THR A O 1
ATOM 538 N N . ALA A 1 72 ? 8.599 5.142 -7.932 1.00 85.25 72 ALA A N 1
ATOM 539 C CA . ALA A 1 72 ? 7.154 5.290 -7.821 1.00 85.25 72 ALA A CA 1
ATOM 540 C C . ALA A 1 72 ? 6.575 4.362 -6.740 1.00 85.25 72 ALA A C 1
ATOM 542 O O . ALA A 1 72 ? 7.149 3.332 -6.389 1.00 85.25 72 ALA A O 1
ATOM 543 N N . GLY A 1 73 ? 5.437 4.739 -6.171 1.00 89.00 73 GLY A N 1
ATOM 544 C CA . GLY A 1 73 ? 4.785 3.963 -5.127 1.00 89.00 73 GLY A CA 1
ATOM 545 C C . GLY A 1 73 ? 3.371 4.433 -4.843 1.00 89.00 73 GLY A C 1
ATOM 546 O O . GLY A 1 73 ? 2.830 5.314 -5.516 1.00 89.00 73 GLY A O 1
ATOM 547 N N . VAL A 1 74 ? 2.794 3.840 -3.811 1.00 91.00 74 VAL A N 1
ATOM 548 C CA . VAL A 1 74 ? 1.467 4.139 -3.294 1.00 91.00 74 VAL A CA 1
ATOM 549 C C . VAL A 1 74 ? 1.597 4.567 -1.845 1.00 91.00 74 VAL A C 1
ATOM 551 O O . VAL A 1 74 ? 2.179 3.863 -1.021 1.00 91.00 74 VAL A O 1
ATOM 554 N N . ARG A 1 75 ? 1.049 5.736 -1.528 1.00 91.50 75 ARG A N 1
ATOM 555 C CA . ARG A 1 75 ? 0.826 6.174 -0.157 1.00 91.50 75 ARG A CA 1
ATOM 556 C C . ARG A 1 75 ? -0.592 5.809 0.245 1.00 91.50 75 ARG A C 1
ATOM 558 O O . ARG A 1 75 ? -1.531 6.163 -0.454 1.00 91.50 75 ARG A O 1
ATOM 565 N N . LEU A 1 76 ? -0.728 5.132 1.372 1.00 92.62 76 LEU A N 1
ATOM 566 C CA . LEU A 1 76 ? -1.994 4.852 2.028 1.00 92.62 76 LEU A CA 1
ATOM 567 C C . LEU A 1 76 ? -2.126 5.799 3.213 1.00 92.62 76 LEU A C 1
ATOM 569 O O . LEU A 1 76 ? -1.274 5.782 4.106 1.00 92.62 76 LEU A O 1
ATOM 573 N N . SER A 1 77 ? -3.176 6.610 3.217 1.00 93.00 77 SER A N 1
ATOM 574 C CA . SER A 1 77 ? -3.575 7.381 4.392 1.00 93.00 77 SER A CA 1
ATOM 575 C C . SER A 1 77 ? -4.563 6.548 5.194 1.00 93.00 77 SER A C 1
ATOM 577 O O . SER A 1 77 ? -5.535 6.029 4.645 1.00 93.00 77 SER A O 1
ATOM 579 N N . LEU A 1 78 ? -4.306 6.397 6.486 1.00 93.19 78 LEU A N 1
ATOM 580 C CA . LEU A 1 78 ? -5.144 5.627 7.394 1.00 93.19 78 LEU A CA 1
ATOM 581 C C . LEU A 1 78 ? -6.100 6.547 8.154 1.00 93.19 78 LEU A C 1
ATOM 583 O O . LEU A 1 78 ? -5.804 7.722 8.378 1.00 93.19 78 LEU A O 1
ATOM 587 N N . SER A 1 79 ? -7.231 5.997 8.591 1.00 91.75 79 SER A N 1
ATOM 588 C CA . SER A 1 79 ? -8.253 6.734 9.351 1.00 91.75 79 SER A CA 1
ATOM 589 C C . SER A 1 79 ? -7.740 7.224 10.716 1.00 91.75 79 SER A C 1
ATOM 591 O O . SER A 1 79 ? -8.282 8.172 11.272 1.00 91.75 79 SER A O 1
ATOM 593 N N . ASP A 1 80 ? -6.663 6.621 11.237 1.00 89.62 80 ASP A N 1
ATOM 594 C CA . ASP A 1 80 ? -5.961 7.046 12.459 1.00 89.62 80 ASP A CA 1
ATOM 595 C C . ASP A 1 80 ? -4.929 8.172 12.218 1.00 89.62 80 ASP A C 1
ATOM 597 O O . ASP A 1 80 ? -4.146 8.502 13.109 1.00 89.62 80 ASP A O 1
ATOM 601 N N . GLY A 1 81 ? -4.892 8.746 11.010 1.00 87.31 81 GLY A N 1
ATOM 602 C CA . GLY A 1 81 ? -3.974 9.818 10.620 1.00 87.31 81 GLY A CA 1
ATOM 603 C C . GLY A 1 81 ? -2.567 9.348 10.239 1.00 87.31 81 GLY A C 1
ATOM 604 O O . GLY A 1 81 ? -1.746 10.163 9.812 1.00 87.31 81 GLY A O 1
ATOM 605 N N . LYS A 1 82 ? -2.256 8.049 10.350 1.00 87.31 82 LYS A N 1
ATOM 606 C CA . LYS A 1 82 ? -0.952 7.512 9.936 1.00 87.31 82 LYS A CA 1
ATOM 607 C C . LYS A 1 82 ? -0.874 7.350 8.423 1.00 87.31 82 LYS A C 1
ATOM 609 O O . LYS A 1 82 ? -1.877 7.215 7.727 1.00 87.31 82 LYS A O 1
ATOM 614 N N . GLN A 1 83 ? 0.353 7.323 7.911 1.00 88.00 83 GLN A N 1
ATOM 615 C CA . GLN A 1 83 ? 0.627 7.118 6.493 1.00 88.00 83 GLN A CA 1
ATOM 616 C C . GLN A 1 83 ? 1.581 5.942 6.299 1.00 88.00 83 GLN A C 1
ATOM 618 O O . GLN A 1 83 ? 2.592 5.832 6.991 1.00 88.00 83 GLN A O 1
ATOM 623 N N . LEU A 1 84 ? 1.277 5.088 5.325 1.00 87.88 84 LEU A N 1
ATOM 624 C CA . LEU A 1 84 ? 2.138 3.992 4.881 1.00 87.88 84 LEU A CA 1
ATOM 625 C C . LEU A 1 84 ? 2.532 4.234 3.427 1.00 87.88 84 LEU A C 1
ATOM 627 O O . LEU A 1 84 ? 1.702 4.659 2.632 1.00 87.88 84 LEU A O 1
ATOM 631 N N . VAL A 1 85 ? 3.788 3.977 3.061 1.00 87.81 85 VAL A N 1
ATOM 632 C CA . VAL A 1 85 ? 4.248 4.110 1.669 1.00 87.81 85 VAL A CA 1
ATOM 633 C C . VAL A 1 85 ? 4.796 2.781 1.179 1.00 87.81 85 VAL A C 1
ATOM 635 O O . VAL A 1 85 ? 5.845 2.340 1.646 1.00 87.81 85 VAL A O 1
ATOM 638 N N . PHE A 1 86 ?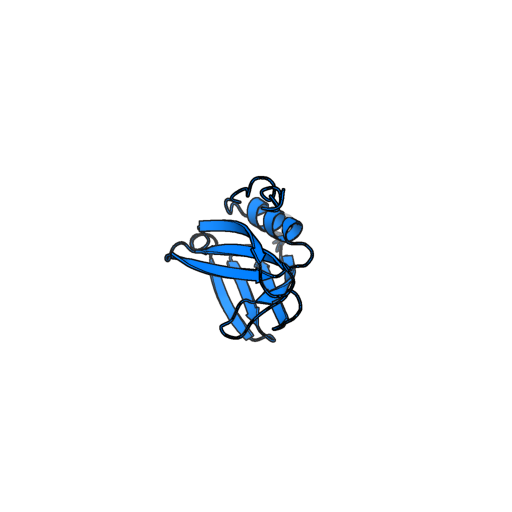 4.097 2.188 0.218 1.00 90.31 86 PHE A N 1
ATOM 639 C CA . PHE A 1 86 ? 4.488 0.980 -0.493 1.00 90.31 86 PHE A CA 1
ATOM 640 C C . PHE A 1 86 ? 5.088 1.358 -1.853 1.00 90.31 86 PHE A C 1
ATOM 642 O O . PHE A 1 86 ? 4.392 1.850 -2.739 1.00 90.31 86 PHE A O 1
ATOM 649 N N . TRP A 1 87 ? 6.393 1.173 -2.019 1.00 89.31 87 TRP A N 1
ATOM 650 C CA . TRP A 1 87 ? 7.093 1.381 -3.284 1.00 89.31 87 TRP A CA 1
ATOM 651 C C . TRP A 1 87 ? 6.826 0.213 -4.229 1.00 89.31 87 TRP A C 1
ATOM 653 O O . TRP A 1 87 ? 6.947 -0.941 -3.829 1.00 89.31 87 TRP A O 1
ATOM 663 N N . SER A 1 88 ? 6.489 0.508 -5.481 1.00 86.62 88 SER A N 1
ATOM 664 C CA . SER A 1 88 ? 6.137 -0.491 -6.492 1.00 86.62 88 SER A CA 1
ATOM 665 C C . SER A 1 88 ? 6.590 -0.011 -7.866 1.00 86.62 88 SER A C 1
ATOM 667 O O . SER 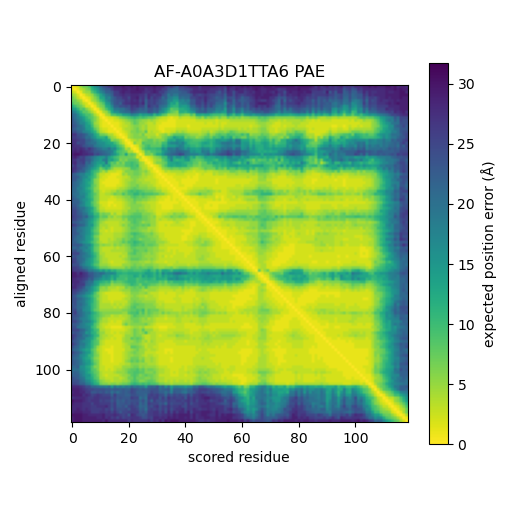A 1 88 ? 6.501 1.180 -8.168 1.00 86.62 88 SER A O 1
ATOM 669 N N . PHE A 1 89 ? 7.040 -0.932 -8.716 1.00 83.12 89 PHE A N 1
ATOM 670 C CA . PHE A 1 89 ? 7.294 -0.631 -10.129 1.00 83.12 89 PHE A CA 1
ATOM 671 C C . PHE A 1 89 ? 5.994 -0.367 -10.900 1.00 83.12 89 PHE A C 1
ATOM 673 O O . PHE A 1 89 ? 5.991 0.390 -11.868 1.00 83.12 89 PHE A O 1
ATOM 680 N N . GLU A 1 90 ? 4.878 -0.910 -10.412 1.00 86.88 90 GLU A N 1
ATOM 681 C CA . GLU A 1 90 ? 3.551 -0.806 -11.015 1.00 86.88 90 GLU A CA 1
ATOM 682 C C . GLU A 1 90 ? 2.547 -0.217 -10.008 1.00 86.88 90 GLU A C 1
ATOM 684 O O . GLU A 1 90 ? 1.596 -0.878 -9.586 1.00 86.88 90 GLU A O 1
ATOM 689 N N . PRO A 1 91 ? 2.735 1.039 -9.561 1.00 88.56 91 PRO A N 1
ATOM 690 C CA . PRO A 1 91 ? 1.874 1.635 -8.540 1.00 88.56 91 PRO A CA 1
ATOM 691 C C . PRO A 1 91 ? 0.427 1.789 -9.019 1.00 88.56 91 PRO A C 1
ATOM 693 O O . PRO A 1 91 ? -0.480 1.778 -8.196 1.00 88.56 91 PRO A O 1
ATOM 696 N N . GLN A 1 92 ? 0.197 1.909 -10.332 1.00 89.88 92 GLN A N 1
ATOM 697 C CA . GLN A 1 92 ? -1.151 2.027 -10.886 1.00 89.88 92 GLN A CA 1
ATOM 698 C C . GLN A 1 92 ? -1.971 0.754 -10.664 1.00 89.88 92 GLN A C 1
ATOM 700 O O . GLN A 1 92 ? -3.106 0.845 -10.220 1.00 89.88 92 GLN A O 1
ATOM 705 N N . VAL A 1 93 ? -1.375 -0.425 -10.867 1.00 90.69 93 VAL A N 1
ATOM 706 C CA . VAL A 1 93 ? -2.055 -1.714 -10.653 1.00 90.69 93 VAL A CA 1
ATOM 707 C C . VAL A 1 93 ? -2.502 -1.850 -9.194 1.00 90.69 93 VAL A C 1
ATOM 709 O O . VAL A 1 93 ? -3.613 -2.292 -8.911 1.00 90.69 93 VAL A O 1
ATOM 712 N N . VAL A 1 94 ? -1.663 -1.395 -8.258 1.00 92.00 94 VAL A N 1
ATOM 713 C CA . VAL A 1 94 ? -1.993 -1.362 -6.826 1.00 92.00 94 VAL A CA 1
ATOM 714 C C . VAL A 1 94 ? -3.147 -0.392 -6.543 1.00 92.00 94 VAL A C 1
ATOM 716 O O . VAL A 1 94 ? -4.045 -0.717 -5.771 1.00 92.00 94 VAL A O 1
ATOM 719 N N . LEU A 1 95 ? -3.150 0.794 -7.157 1.00 92.31 95 LEU A N 1
ATOM 720 C CA . LEU A 1 95 ? -4.221 1.784 -6.986 1.00 92.31 95 LEU A CA 1
ATOM 721 C C . LEU A 1 95 ? -5.553 1.301 -7.564 1.00 92.31 95 LEU A C 1
ATOM 723 O O . LEU A 1 95 ? -6.579 1.443 -6.905 1.00 92.31 95 LEU A O 1
ATOM 727 N N . ASP A 1 96 ? -5.539 0.673 -8.736 1.00 91.88 96 ASP A N 1
ATOM 728 C CA . ASP A 1 96 ? -6.736 0.091 -9.346 1.00 91.88 96 ASP A CA 1
ATOM 729 C C . ASP A 1 96 ? -7.310 -1.017 -8.449 1.00 91.88 96 ASP A C 1
ATOM 731 O O . ASP A 1 96 ? -8.521 -1.095 -8.232 1.00 91.88 96 ASP A O 1
ATOM 735 N N . ALA A 1 97 ? -6.439 -1.839 -7.858 1.00 92.19 97 ALA A N 1
ATOM 736 C CA . ALA A 1 97 ? -6.815 -2.876 -6.904 1.00 92.19 97 ALA A CA 1
ATOM 737 C C . ALA A 1 97 ? -7.410 -2.318 -5.597 1.00 92.19 97 ALA A C 1
ATOM 739 O O . ALA A 1 97 ? -8.315 -2.927 -5.023 1.00 92.19 97 ALA A O 1
ATOM 740 N N . LEU A 1 98 ? -6.929 -1.164 -5.125 1.00 91.81 98 LEU A N 1
ATOM 741 C CA . LEU A 1 98 ? -7.500 -0.448 -3.980 1.00 91.81 98 LEU A CA 1
ATOM 742 C C . LEU A 1 98 ? -8.865 0.161 -4.329 1.00 91.81 98 LEU A C 1
ATOM 744 O O . LEU A 1 98 ? -9.818 0.011 -3.565 1.00 91.81 98 LEU A O 1
ATOM 748 N N . SER A 1 99 ? -8.981 0.780 -5.505 1.00 91.75 99 SER A N 1
ATOM 749 C CA . SER A 1 99 ? -10.224 1.385 -5.989 1.00 91.75 99 SER A CA 1
ATOM 750 C C . SER A 1 99 ? -11.353 0.357 -6.120 1.00 91.75 99 SER A C 1
ATOM 752 O O . SER A 1 99 ? -12.463 0.607 -5.651 1.00 91.75 99 SER A O 1
ATOM 754 N N . ARG A 1 100 ? -11.064 -0.847 -6.640 1.00 90.75 100 ARG A N 1
ATOM 755 C CA . ARG A 1 100 ? -12.035 -1.961 -6.706 1.00 90.75 100 ARG A CA 1
ATOM 756 C C . ARG A 1 100 ? -12.559 -2.403 -5.339 1.00 90.75 100 ARG A C 1
ATOM 758 O O . ARG A 1 100 ? -13.637 -2.981 -5.264 1.00 90.75 100 ARG A O 1
ATOM 765 N N . ARG A 1 101 ? -11.819 -2.119 -4.265 1.00 88.94 101 ARG A N 1
ATOM 766 C CA . ARG A 1 101 ? -12.193 -2.427 -2.876 1.00 88.94 101 ARG A CA 1
ATOM 767 C C . ARG A 1 101 ? -12.830 -1.236 -2.154 1.00 88.94 101 ARG A C 1
ATOM 769 O O . ARG A 1 101 ? -12.948 -1.244 -0.934 1.00 88.94 101 ARG A O 1
ATOM 776 N N . GLY A 1 102 ? -13.235 -0.208 -2.902 1.00 89.69 102 GLY A N 1
ATOM 777 C CA . GLY A 1 102 ? -13.916 0.970 -2.371 1.00 89.69 102 GLY A CA 1
ATOM 778 C C . GLY A 1 102 ? -12.996 1.967 -1.668 1.00 89.69 102 GLY A C 1
ATOM 779 O O . GLY A 1 102 ? -13.492 2.912 -1.060 1.00 89.69 102 GLY A O 1
ATOM 780 N N . VAL A 1 103 ? -11.671 1.796 -1.749 1.00 91.56 103 VAL A N 1
ATOM 781 C CA . VAL A 1 103 ? -10.723 2.776 -1.209 1.00 91.56 103 VAL A CA 1
ATOM 782 C C . VAL A 1 103 ? -10.654 3.973 -2.164 1.00 91.56 103 VAL A C 1
ATOM 784 O O . VAL A 1 103 ? -10.319 3.788 -3.338 1.00 91.56 103 VAL A O 1
ATOM 787 N N . PRO A 1 104 ? -10.912 5.206 -1.693 1.00 92.94 104 PRO A N 1
ATOM 788 C CA . PRO A 1 104 ? -10.760 6.396 -2.520 1.00 92.94 104 PRO A CA 1
ATOM 789 C C . PRO A 1 104 ? -9.317 6.541 -3.010 1.00 92.94 104 PRO A C 1
ATOM 791 O O . PRO A 1 104 ? -8.381 6.533 -2.207 1.00 92.94 104 PRO A O 1
ATOM 794 N N . VAL A 1 105 ? -9.126 6.698 -4.320 1.00 92.31 105 VAL A N 1
ATOM 795 C CA . VAL A 1 105 ? -7.819 7.016 -4.904 1.00 92.31 105 VAL A CA 1
ATOM 796 C C . VAL A 1 105 ? -7.759 8.513 -5.178 1.00 92.31 105 VAL A C 1
ATOM 798 O O . VAL A 1 105 ? -8.544 9.039 -5.962 1.00 92.31 105 VAL A O 1
ATOM 801 N N . LEU A 1 106 ? -6.837 9.203 -4.509 1.00 88.06 106 LEU A N 1
ATOM 802 C CA . LEU A 1 106 ? -6.576 10.616 -4.740 1.00 88.06 106 LEU A CA 1
ATOM 803 C C . LEU A 1 106 ? -5.672 10.750 -5.959 1.00 88.06 106 LEU A C 1
ATOM 805 O O . LEU A 1 106 ? -4.525 10.287 -5.954 1.00 88.06 106 LEU A O 1
ATOM 809 N N . ASP A 1 107 ? -6.207 11.381 -6.997 1.00 70.25 107 ASP A N 1
ATOM 810 C CA . ASP A 1 107 ? -5.451 11.662 -8.202 1.00 70.25 107 ASP A CA 1
ATOM 811 C C . ASP A 1 107 ? -4.345 12.675 -7.893 1.00 70.25 107 ASP A C 1
ATOM 813 O O . ASP A 1 107 ? -4.540 13.651 -7.161 1.00 70.25 107 ASP A O 1
ATOM 817 N N . VAL A 1 108 ? -3.161 12.433 -8.440 1.00 59.09 108 VAL A N 1
ATOM 818 C CA . VAL A 1 108 ? -2.094 13.428 -8.426 1.00 59.09 108 VAL A CA 1
ATOM 819 C C . VAL A 1 108 ? -1.987 13.867 -9.858 1.00 59.09 108 VAL A C 1
ATOM 821 O O . VAL A 1 108 ? -1.498 13.111 -10.698 1.00 59.09 108 VAL A O 1
ATOM 824 N N . GLY A 1 109 ? -2.477 15.080 -10.117 1.00 53.88 109 GLY A N 1
ATOM 825 C CA . GLY A 1 109 ? -2.331 15.731 -11.409 1.00 53.88 109 GLY A CA 1
ATOM 826 C C . GLY A 1 109 ? -0.904 15.583 -11.953 1.00 53.88 109 GLY A C 1
ATOM 827 O O . GLY A 1 109 ? 0.038 15.327 -11.189 1.00 53.88 109 GLY A O 1
ATOM 828 N N . PRO A 1 110 ? -0.734 15.707 -13.279 1.00 47.97 110 PRO A N 1
ATOM 829 C CA . PRO A 1 110 ? 0.522 15.408 -13.947 1.00 47.97 110 PRO A CA 1
ATOM 830 C C . PRO A 1 110 ? 1.688 16.073 -13.218 1.00 47.97 110 PRO A C 1
ATOM 832 O O . PRO A 1 110 ? 1.598 17.231 -12.810 1.00 47.97 110 PRO A O 1
ATOM 835 N N . LYS A 1 111 ? 2.769 15.301 -13.037 1.00 48.47 111 LYS A N 1
ATOM 836 C CA . LYS A 1 111 ? 4.039 15.748 -12.454 1.00 48.47 111 LYS A CA 1
ATOM 837 C C . LYS A 1 111 ? 4.305 17.188 -12.910 1.00 48.47 111 LYS A C 1
ATOM 839 O O . LYS A 1 111 ? 4.394 17.382 -14.126 1.00 48.47 111 LYS A O 1
ATOM 844 N N . PRO A 1 112 ? 4.417 18.175 -11.999 1.00 47.59 112 PRO A N 1
ATOM 845 C CA . PRO A 1 112 ? 4.670 19.542 -12.419 1.00 47.59 112 PRO A CA 1
ATOM 846 C C . PRO A 1 112 ? 5.920 19.534 -13.305 1.00 47.59 112 PRO A C 1
ATOM 848 O O . PRO A 1 112 ? 6.888 18.828 -12.973 1.00 47.59 112 PRO A O 1
ATOM 851 N N . PRO A 1 113 ? 5.889 20.213 -14.466 1.00 47.41 113 PRO A N 1
ATOM 852 C CA . PRO A 1 113 ? 7.029 20.231 -15.363 1.00 47.41 113 PRO A CA 1
ATOM 853 C C . PRO A 1 113 ? 8.256 20.667 -14.565 1.00 47.41 113 PRO A C 1
ATOM 855 O O . PRO A 1 113 ? 8.176 21.563 -13.724 1.00 47.41 113 PRO A O 1
ATOM 858 N N . LYS A 1 114 ? 9.390 19.994 -14.791 1.00 48.00 114 LYS A N 1
ATOM 859 C CA . LYS A 1 114 ? 10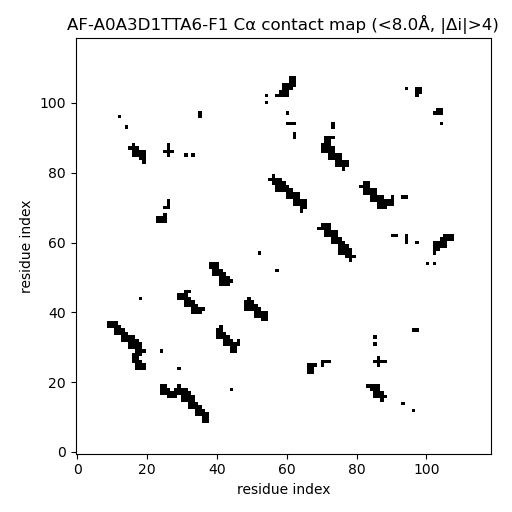.672 20.439 -14.243 1.00 48.00 114 LYS A CA 1
ATOM 860 C C . LYS A 1 114 ? 10.973 21.803 -14.864 1.00 48.00 114 LYS A C 1
ATOM 862 O O . LYS A 1 114 ? 11.528 21.864 -15.956 1.00 48.00 114 LYS A O 1
ATOM 867 N N . VAL A 1 115 ? 10.565 22.880 -14.201 1.00 45.34 115 VAL A N 1
ATOM 868 C CA . VAL A 1 115 ? 11.011 24.229 -14.536 1.00 45.34 115 VAL A CA 1
ATOM 869 C C . VAL A 1 115 ? 12.465 24.294 -14.095 1.00 45.34 115 VAL A C 1
ATOM 871 O O . VAL A 1 115 ? 12.765 24.318 -12.902 1.00 45.34 115 VAL A O 1
ATOM 874 N N . TRP A 1 116 ? 13.378 24.231 -15.057 1.00 48.44 116 TRP A N 1
ATOM 875 C CA . TRP A 1 116 ? 14.764 24.591 -14.807 1.00 48.44 116 TRP A CA 1
ATOM 876 C C . TRP A 1 116 ? 14.793 26.109 -14.621 1.00 48.44 116 TRP A C 1
ATOM 878 O O . TRP A 1 116 ? 14.474 26.848 -15.548 1.00 48.44 116 TRP A O 1
ATOM 888 N N . LEU A 1 117 ? 15.127 26.579 -13.418 1.00 47.16 117 LEU A N 1
ATOM 889 C CA . LEU A 1 117 ? 15.524 27.972 -13.226 1.00 47.16 117 LEU A CA 1
ATOM 890 C C . LEU A 1 117 ? 16.892 28.128 -13.895 1.00 47.16 117 LEU A C 1
ATOM 892 O O . LEU A 1 117 ? 17.907 27.731 -13.328 1.00 47.16 117 LEU A O 1
ATOM 896 N N . GLY A 1 118 ? 16.897 28.606 -15.136 1.00 47.09 118 GLY A N 1
ATOM 897 C CA . GLY A 1 118 ? 18.120 28.753 -15.913 1.00 47.09 118 GLY A CA 1
ATOM 898 C C . GLY A 1 118 ? 17.880 29.253 -17.331 1.00 47.09 118 GLY A C 1
ATOM 899 O O . GLY A 1 118 ? 18.023 28.486 -18.279 1.00 47.09 118 GLY A O 1
ATOM 900 N N . SER A 1 119 ? 17.551 30.537 -17.450 1.00 39.75 119 SER A N 1
ATOM 901 C CA . SER A 1 119 ? 17.921 31.396 -18.583 1.00 39.75 119 SER A CA 1
ATOM 902 C C . SER A 1 119 ? 17.961 32.836 -18.103 1.00 39.75 119 SER A C 1
ATOM 904 O O . SER A 1 119 ? 16.915 33.257 -17.555 1.00 39.75 119 SER A O 1
#

pLDDT: mean 78.04, std 17.0, range [39.75, 94.5]

Solvent-accessible surface area (backbone atoms only — not comparable to full-atom values): 6920 Å² total; per-residue (Å²): 137,84,84,76,82,82,76,80,79,75,67,66,46,79,46,74,18,6,41,69,72,94,86,74,29,35,37,71,33,56,48,20,38,43,36,42,38,88,71,33,40,36,35,24,46,82,84,42,81,71,46,76,38,44,60,88,42,44,58,28,36,29,74,43,72,41,63,58,93,60,30,42,14,33,34,37,38,30,65,87,74,48,74,47,46,43,22,20,95,57,34,63,64,55,48,54,57,38,41,78,70,71,30,47,67,52,82,68,73,77,78,75,76,86,76,75,92,80,131

Nearest PDB structures (foldseek):
  3pvl-assembly1_A  TM=7.866E-01  e=3.147E-03  Mus musculus
  5umu-assembly1_A  TM=7.013E-01  e=1.769E-02  Homo sapiens
  5umu-assembly2_B  TM=6.837E-01  e=1.674E-02  Homo sapiens
  4z2n-assembly1_A  TM=6.857E-01  e=6.371E-02  Homo sapiens
  9eh2-assembly1_x  TM=6.558E-01  e=7.530E-02  Homo sapiens

Radius of gyration: 16.97 Å; Cα contacts (8 Å, |Δi|>4): 239; chains: 1; bounding box: 51×62×31 Å

Mean predicted aligned error: 9.99 Å

Sequence (119 aa):
MGWAPILFVVDEQVFTGGLRTAWGFNASSPSAQLTLADSALTLRLFGFVYARREWSGVANGQRVVGGLLGTAGVRLSLSDGKQLVFWSFEPQVVLDALSRRGVPVLDVGPKPPKVWLGS

Foldseek 3Di:
DDDDDPPPPWPKDKAWFEWDDDPFDAGPPQIKMWIDTLFWIFIDGPNHTPDIDGLLQFQAKEWAFDTPPRFIWIWTQTPVRDIITRTHPCRVVVRVVNVVSVHHYDYDPPDPPPPPPDD

Secondary structure (DSSP, 8-state):
------------EEEEEEE--SS--BTTBSEEEEEEETTEEEEEETTEEEEEEEGGGEEEEEEEEETGGGEEEEEEEETTS-EEEEE-S-HHHHHHHHHTTTPPEEP--S---------